Protein AF-A0A7K0DEJ4-F1 (afdb_monomer_lite)

Foldseek 3Di:
DPPPPAFEKAWDWDDPDLFKIKIFIAGPDPVCRPQFFQKKWKWKQAQVRDTDTFDMDGRHRIDITTHDPPHDWDKMKMKIFTHRDPPVPVPDGRYIYIYPIDTRD

Structure (mmCIF, N/CA/C/O backbone):
data_AF-A0A7K0DEJ4-F1
#
_entry.id   AF-A0A7K0DEJ4-F1
#
loop_
_atom_site.group_PDB
_atom_site.id
_atom_site.type_symbol
_atom_site.label_atom_id
_atom_site.label_alt_id
_atom_site.label_comp_id
_atom_site.label_asym_id
_atom_site.label_entity_id
_atom_site.label_seq_id
_atom_site.pdbx_PDB_ins_code
_atom_site.Cartn_x
_atom_site.Cartn_y
_atom_site.Cartn_z
_atom_site.occupancy
_atom_site.B_iso_or_equiv
_atom_site.auth_seq_id
_atom_site.auth_comp_id
_atom_site.auth_asym_id
_atom_site.auth_atom_id
_atom_site.pdbx_PDB_model_num
ATOM 1 N N . MET A 1 1 ? 29.581 -12.662 -3.481 1.00 40.53 1 MET A N 1
ATOM 2 C CA . MET A 1 1 ? 28.165 -12.392 -3.800 1.00 40.53 1 MET A CA 1
ATOM 3 C C . MET A 1 1 ? 27.910 -10.935 -3.477 1.00 40.53 1 MET A C 1
ATOM 5 O O . MET A 1 1 ? 28.100 -10.558 -2.331 1.00 40.53 1 MET A O 1
ATOM 9 N N . ARG A 1 2 ? 27.622 -10.089 -4.472 1.00 38.31 2 ARG A N 1
ATOM 10 C CA . ARG A 1 2 ? 27.102 -8.750 -4.175 1.00 38.31 2 ARG A CA 1
ATOM 11 C C . ARG A 1 2 ? 25.659 -8.974 -3.750 1.00 38.31 2 ARG A C 1
ATOM 13 O O . ARG A 1 2 ? 24.831 -9.278 -4.605 1.00 38.31 2 ARG A O 1
ATOM 20 N N . ASP A 1 3 ? 25.406 -8.919 -2.449 1.00 44.97 3 ASP A N 1
ATOM 21 C CA . ASP A 1 3 ? 24.073 -8.661 -1.916 1.00 44.97 3 ASP A CA 1
ATOM 22 C C . ASP A 1 3 ? 23.643 -7.340 -2.556 1.00 44.97 3 ASP A C 1
ATOM 24 O O . ASP A 1 3 ? 24.121 -6.266 -2.192 1.00 44.97 3 ASP A O 1
ATOM 28 N N . GLY A 1 4 ? 22.926 -7.429 -3.675 1.00 53.25 4 GLY A N 1
ATOM 29 C CA . GLY A 1 4 ? 22.405 -6.250 -4.341 1.00 53.25 4 GLY A CA 1
ATOM 30 C C . GLY A 1 4 ? 21.385 -5.678 -3.384 1.00 53.25 4 GLY A C 1
ATOM 31 O O . GLY A 1 4 ? 20.321 -6.274 -3.244 1.00 53.25 4 GLY A O 1
ATOM 32 N N . THR A 1 5 ? 21.751 -4.609 -2.681 1.00 64.50 5 THR A N 1
ATOM 33 C CA . THR A 1 5 ? 20.901 -3.961 -1.690 1.00 64.50 5 THR A CA 1
ATOM 34 C C . THR A 1 5 ? 19.532 -3.743 -2.311 1.00 64.50 5 THR A C 1
ATOM 36 O O . THR A 1 5 ? 19.408 -3.066 -3.331 1.00 64.50 5 THR A O 1
ATOM 39 N N . ARG A 1 6 ? 18.519 -4.387 -1.735 1.00 80.19 6 ARG A N 1
ATOM 40 C CA . ARG A 1 6 ? 17.129 -4.202 -2.134 1.00 80.19 6 ARG A CA 1
ATOM 41 C C . ARG A 1 6 ? 16.791 -2.713 -2.079 1.00 80.19 6 ARG A C 1
ATOM 43 O O . ARG A 1 6 ? 17.128 -2.044 -1.103 1.00 80.19 6 ARG A O 1
ATOM 50 N N . GLU A 1 7 ? 16.124 -2.208 -3.109 1.00 88.62 7 GLU A N 1
ATOM 51 C CA . GLU A 1 7 ? 15.741 -0.801 -3.167 1.00 88.62 7 GLU A CA 1
ATOM 52 C C . GLU A 1 7 ? 14.698 -0.478 -2.093 1.00 88.62 7 GLU A C 1
ATOM 54 O O . GLU A 1 7 ? 13.788 -1.263 -1.808 1.00 88.62 7 GLU A O 1
ATOM 59 N N . VAL A 1 8 ? 14.816 0.706 -1.502 1.00 93.81 8 VAL A N 1
ATOM 60 C CA . VAL A 1 8 ? 13.810 1.226 -0.575 1.00 93.81 8 VAL A CA 1
ATOM 61 C C . VAL A 1 8 ? 12.824 2.076 -1.367 1.00 93.81 8 VAL A C 1
ATOM 63 O O . VAL A 1 8 ? 13.228 2.910 -2.176 1.00 93.81 8 VAL A O 1
ATOM 66 N N . LEU A 1 9 ? 11.533 1.880 -1.125 1.00 95.31 9 LEU A N 1
ATOM 67 C CA . LEU A 1 9 ? 10.441 2.659 -1.684 1.00 95.31 9 LEU A CA 1
ATOM 68 C C . LEU A 1 9 ? 9.923 3.641 -0.639 1.00 95.31 9 LEU A C 1
ATOM 70 O O . LEU A 1 9 ? 9.736 3.301 0.531 1.00 95.31 9 LEU A O 1
ATOM 74 N N . ARG A 1 10 ? 9.618 4.849 -1.098 1.00 96.25 10 ARG A N 1
ATOM 75 C CA . ARG A 1 10 ? 8.712 5.765 -0.417 1.00 96.25 10 ARG A CA 1
ATOM 76 C C . ARG A 1 10 ? 7.292 5.346 -0.779 1.00 96.25 10 ARG A C 1
ATOM 78 O O . ARG A 1 10 ? 6.974 5.294 -1.963 1.00 96.25 10 ARG A O 1
ATOM 85 N N . VAL A 1 11 ? 6.461 5.062 0.221 1.00 97.50 11 VAL A N 1
ATOM 86 C CA . VAL A 1 11 ? 5.043 4.722 0.034 1.00 97.50 11 VAL A CA 1
ATOM 87 C C . VAL A 1 11 ? 4.201 5.824 0.656 1.00 97.50 11 VAL A C 1
ATOM 89 O O . VAL A 1 11 ? 4.389 6.170 1.822 1.00 97.50 11 VAL A O 1
ATOM 92 N N . VAL A 1 12 ? 3.298 6.383 -0.137 1.00 97.19 12 VAL A N 1
ATOM 93 C CA . VAL A 1 12 ? 2.356 7.425 0.270 1.00 97.19 12 VAL A CA 1
ATOM 94 C C . VAL A 1 12 ? 0.954 6.872 0.089 1.00 97.19 12 VAL A C 1
ATOM 96 O O . VAL A 1 12 ? 0.684 6.177 -0.891 1.00 97.19 12 VAL A O 1
ATOM 99 N N . ILE A 1 13 ? 0.094 7.166 1.054 1.00 95.88 13 ILE A N 1
ATOM 100 C CA . ILE A 1 13 ? -1.323 6.836 1.002 1.00 95.88 13 ILE A CA 1
ATOM 101 C C . ILE A 1 13 ? -2.120 8.132 1.084 1.00 95.88 13 ILE A C 1
ATOM 103 O O . ILE A 1 13 ? -1.770 9.024 1.856 1.00 95.88 13 ILE A O 1
ATOM 107 N N . ASP A 1 14 ? -3.178 8.208 0.295 1.00 93.31 14 ASP A N 1
ATOM 108 C CA . ASP A 1 14 ? -4.195 9.245 0.343 1.00 93.31 14 ASP A CA 1
ATOM 109 C C . ASP A 1 14 ? -5.548 8.560 0.596 1.00 93.31 14 ASP A C 1
ATOM 111 O O . ASP A 1 14 ? -5.846 7.508 0.026 1.00 93.31 14 ASP A O 1
ATOM 115 N N . THR A 1 15 ? -6.369 9.128 1.478 1.00 82.06 15 THR A N 1
ATOM 116 C CA . THR A 1 15 ? -7.705 8.605 1.801 1.00 82.06 15 THR A CA 1
ATOM 117 C C . THR A 1 15 ? -8.749 9.442 1.068 1.00 82.06 15 THR A C 1
ATOM 119 O O . THR A 1 15 ? -9.059 10.555 1.501 1.00 82.06 15 THR A O 1
ATOM 122 N N . ALA A 1 16 ? -9.269 8.941 -0.052 1.00 71.81 16 ALA A N 1
ATOM 123 C CA . ALA A 1 16 ? -10.392 9.583 -0.738 1.00 71.81 16 ALA A CA 1
ATOM 124 C C . ALA A 1 16 ? -11.741 9.182 -0.111 1.00 71.81 16 ALA A C 1
ATOM 126 O O . ALA A 1 16 ? -12.636 10.015 0.004 1.00 71.81 16 ALA A O 1
ATOM 127 N N . ASP A 1 17 ? -11.839 7.935 0.361 1.00 81.56 17 ASP A N 1
ATOM 128 C CA . ASP A 1 17 ? -13.012 7.325 0.990 1.00 81.56 17 ASP A CA 1
ATOM 129 C C . ASP A 1 17 ? -12.580 6.535 2.245 1.00 81.56 17 ASP A C 1
ATOM 131 O O . ASP A 1 17 ? -11.420 6.126 2.333 1.00 81.56 17 ASP A O 1
ATOM 135 N N . PRO A 1 18 ? -13.477 6.277 3.219 1.00 80.25 18 PRO A N 1
ATOM 136 C CA . PRO A 1 18 ? -13.128 5.545 4.444 1.00 80.25 18 PRO A CA 1
ATOM 137 C C . PRO A 1 18 ? -12.637 4.111 4.185 1.00 80.25 18 PRO A C 1
ATOM 139 O O . PRO A 1 18 ? -11.779 3.618 4.912 1.00 80.25 18 PRO A O 1
ATOM 142 N N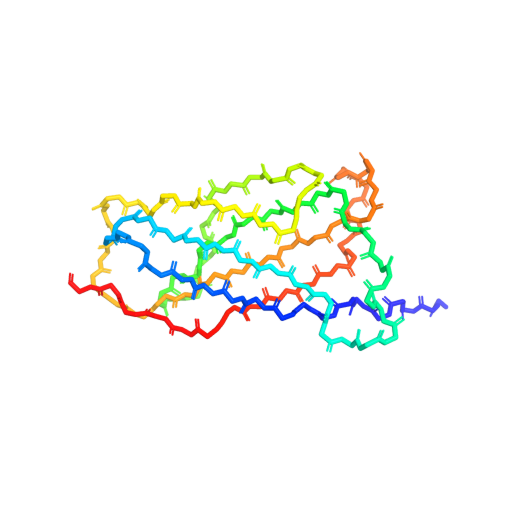 . ASP A 1 19 ? -13.127 3.475 3.118 1.00 88.50 19 ASP A N 1
ATOM 143 C CA . ASP A 1 19 ? -12.821 2.077 2.791 1.00 88.50 19 ASP A CA 1
ATOM 144 C C . ASP A 1 19 ? -11.874 1.935 1.587 1.00 88.50 19 ASP A C 1
ATOM 146 O O . ASP A 1 19 ? -11.596 0.815 1.148 1.00 88.50 19 ASP A O 1
ATOM 150 N N . VAL A 1 20 ? -11.399 3.047 1.008 1.00 92.62 20 VAL A N 1
ATOM 151 C CA . VAL A 1 20 ? -10.535 3.051 -0.184 1.00 92.62 20 VAL A CA 1
ATOM 152 C C . VAL A 1 20 ? -9.299 3.905 0.058 1.00 92.62 20 VAL A C 1
ATOM 154 O O . VAL A 1 20 ? -9.389 5.093 0.365 1.00 92.62 20 VAL A O 1
ATOM 157 N N . LEU A 1 21 ? -8.132 3.302 -0.154 1.00 94.25 21 LEU A N 1
ATOM 158 C CA . LEU A 1 21 ? -6.844 3.979 -0.086 1.00 94.25 21 LEU A CA 1
ATOM 159 C C . LEU A 1 21 ? -6.253 4.125 -1.481 1.00 94.25 21 LEU A C 1
ATOM 161 O O . LEU A 1 21 ? -6.039 3.130 -2.175 1.00 94.25 21 LEU A O 1
ATOM 165 N N . ASP A 1 22 ? -5.913 5.351 -1.856 1.00 95.88 22 ASP A N 1
ATOM 166 C CA . ASP A 1 22 ? -5.054 5.613 -3.001 1.00 95.88 22 ASP A CA 1
ATOM 167 C C . ASP A 1 22 ? -3.599 5.481 -2.558 1.00 95.88 22 ASP A C 1
ATOM 169 O O . ASP A 1 22 ? -3.073 6.287 -1.794 1.00 95.88 22 ASP A O 1
ATOM 173 N N . VAL A 1 23 ? -2.934 4.435 -3.030 1.00 96.81 23 VAL A N 1
ATOM 174 C CA . VAL A 1 23 ? -1.556 4.105 -2.676 1.00 96.81 23 VAL A CA 1
ATOM 175 C C . VAL A 1 23 ? -0.649 4.455 -3.844 1.00 96.81 23 VAL A C 1
ATOM 177 O O . VAL A 1 23 ? -0.894 4.046 -4.979 1.00 96.81 23 VAL A O 1
ATOM 180 N N . ARG A 1 24 ? 0.440 5.172 -3.568 1.00 96.62 24 ARG A N 1
ATOM 181 C CA . ARG A 1 24 ? 1.509 5.472 -4.528 1.00 96.62 24 ARG A CA 1
ATOM 182 C C . ARG A 1 24 ? 2.854 5.070 -3.955 1.00 96.62 24 ARG A C 1
ATOM 184 O O . ARG A 1 24 ? 3.104 5.238 -2.761 1.00 96.62 24 ARG A O 1
ATOM 191 N N . TRP A 1 25 ? 3.747 4.583 -4.806 1.00 95.94 25 TRP A N 1
ATOM 192 C CA . TRP A 1 25 ? 5.116 4.281 -4.408 1.00 95.94 25 TRP A CA 1
ATOM 193 C C . TRP A 1 25 ? 6.127 4.768 -5.433 1.00 95.94 25 TRP A C 1
ATOM 195 O O . TRP A 1 25 ? 5.870 4.830 -6.630 1.00 95.94 25 TRP A O 1
ATOM 205 N N . SER A 1 26 ? 7.312 5.107 -4.949 1.00 94.69 26 SER A N 1
ATOM 206 C CA . SER A 1 26 ? 8.449 5.479 -5.785 1.00 94.69 26 SER A CA 1
ATOM 207 C C . SER A 1 26 ? 9.746 5.029 -5.120 1.00 94.69 26 SER A C 1
ATOM 209 O O . SER A 1 26 ? 9.776 4.878 -3.896 1.00 94.69 26 SER A O 1
ATOM 211 N N . PRO A 1 27 ? 10.846 4.856 -5.868 1.00 93.25 27 PRO A N 1
ATOM 212 C CA . PRO A 1 27 ? 12.172 4.741 -5.273 1.00 93.25 27 PRO A CA 1
ATOM 213 C C . PRO A 1 27 ? 12.421 5.875 -4.268 1.00 93.25 27 PRO A C 1
ATOM 215 O O . PRO A 1 27 ? 12.090 7.033 -4.528 1.00 93.25 27 PRO A O 1
ATOM 218 N N . ALA A 1 28 ? 12.974 5.546 -3.101 1.00 90.88 28 ALA A N 1
ATOM 219 C CA . ALA A 1 28 ? 13.299 6.530 -2.071 1.00 90.88 28 ALA A CA 1
ATOM 220 C C . ALA A 1 28 ? 14.564 7.331 -2.417 1.00 90.88 28 ALA A C 1
ATOM 222 O O . ALA A 1 28 ? 14.704 8.470 -1.976 1.00 90.88 28 ALA A O 1
ATOM 223 N N . SER A 1 29 ? 15.469 6.737 -3.202 1.00 87.38 29 SER A N 1
ATOM 224 C CA . SER A 1 29 ? 16.694 7.379 -3.679 1.00 87.38 29 SER A CA 1
ATOM 225 C C . SER A 1 29 ? 16.489 8.023 -5.049 1.00 87.38 29 SER A C 1
ATOM 227 O O . SER A 1 29 ? 15.987 7.380 -5.973 1.00 87.38 29 SER A O 1
ATOM 229 N N . GLU A 1 30 ? 16.976 9.253 -5.225 1.00 82.50 30 GLU A N 1
ATOM 230 C CA . GLU A 1 30 ? 16.972 9.946 -6.521 1.00 82.50 30 GLU A CA 1
ATOM 231 C C . GLU A 1 30 ? 17.775 9.192 -7.588 1.00 82.50 30 GLU A C 1
ATOM 233 O O . GLU A 1 30 ? 17.381 9.151 -8.753 1.00 82.50 30 GLU A O 1
ATOM 238 N N . THR A 1 31 ? 18.859 8.514 -7.196 1.00 81.31 31 THR A N 1
ATOM 239 C CA . THR A 1 31 ? 19.683 7.712 -8.117 1.00 81.31 31 THR A CA 1
ATOM 240 C C . THR A 1 31 ? 18.938 6.512 -8.698 1.00 81.31 31 THR A C 1
ATOM 242 O O . THR A 1 31 ? 19.317 6.016 -9.757 1.00 81.31 31 THR A O 1
ATOM 245 N N . ALA A 1 32 ? 17.865 6.068 -8.042 1.00 79.56 32 ALA A N 1
ATOM 246 C CA . ALA A 1 32 ? 17.022 4.961 -8.471 1.00 79.56 32 ALA A CA 1
ATOM 247 C C . ALA A 1 32 ? 15.706 5.428 -9.115 1.00 79.56 32 ALA A C 1
ATOM 249 O O . ALA A 1 32 ? 14.913 4.584 -9.512 1.00 79.56 32 ALA A O 1
ATOM 250 N N . SER A 1 33 ? 15.475 6.738 -9.267 1.00 80.81 33 SER A N 1
ATOM 251 C CA . SER A 1 33 ? 14.226 7.310 -9.810 1.00 80.81 33 SER A CA 1
ATOM 252 C C . SER A 1 33 ? 13.859 6.828 -11.219 1.00 80.81 33 SER A C 1
ATOM 254 O O . SER A 1 33 ? 12.686 6.813 -11.576 1.00 80.81 33 SER A O 1
ATOM 256 N N . HIS A 1 34 ? 14.850 6.400 -12.006 1.00 78.94 34 HIS A N 1
ATOM 257 C CA . HIS A 1 34 ? 14.662 5.841 -13.345 1.00 78.94 34 HIS A CA 1
ATOM 258 C C . HIS A 1 34 ? 14.272 4.353 -13.341 1.00 78.94 34 HIS A C 1
ATOM 260 O O . HIS A 1 34 ? 13.984 3.800 -14.402 1.00 78.94 34 HIS A O 1
ATOM 266 N N . LYS A 1 35 ? 14.307 3.676 -12.182 1.00 80.88 35 LYS A N 1
ATOM 267 C CA . LYS A 1 35 ? 13.920 2.267 -12.081 1.00 80.88 35 LYS A CA 1
ATOM 268 C C . LYS A 1 35 ? 12.414 2.135 -12.235 1.00 80.88 35 LYS A C 1
ATOM 270 O O . LYS A 1 35 ? 11.642 2.776 -11.525 1.00 80.88 35 LYS A O 1
ATO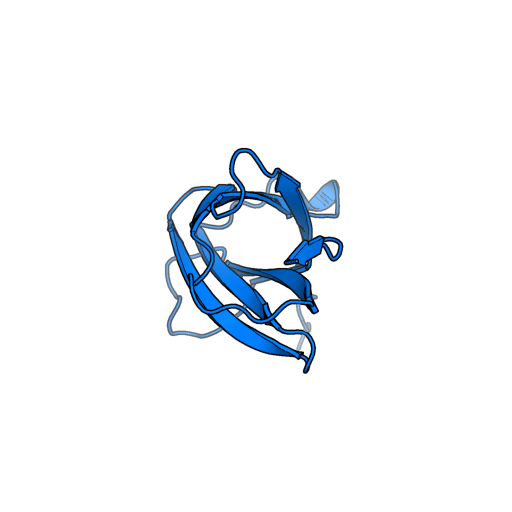M 275 N N . ILE A 1 36 ? 12.022 1.246 -13.136 1.00 82.12 36 ILE A N 1
ATOM 276 C CA . ILE A 1 36 ? 10.634 0.863 -13.354 1.00 82.12 36 ILE A CA 1
ATOM 277 C C . ILE A 1 36 ? 10.435 -0.498 -12.693 1.00 82.12 36 ILE A C 1
ATOM 279 O O . ILE A 1 36 ? 11.222 -1.418 -12.909 1.00 82.12 36 ILE A O 1
ATOM 283 N N . PHE A 1 37 ? 9.393 -0.606 -11.873 1.00 87.81 37 PHE A N 1
ATOM 284 C CA . PHE A 1 37 ? 8.928 -1.882 -11.345 1.00 87.81 37 PHE A CA 1
ATOM 285 C C . PHE A 1 37 ? 7.721 -2.315 -12.166 1.00 87.81 37 PHE A C 1
ATOM 287 O O . PHE A 1 37 ? 6.736 -1.582 -12.240 1.00 87.81 37 PHE A O 1
ATOM 294 N N . GLU A 1 38 ? 7.823 -3.477 -12.803 1.00 89.00 38 GLU A N 1
ATOM 295 C CA . GLU A 1 38 ? 6.749 -4.036 -13.622 1.00 89.00 38 GLU A CA 1
ATOM 296 C C . GLU A 1 38 ? 5.587 -4.507 -12.751 1.00 89.00 38 GLU A C 1
ATOM 298 O O . GLU A 1 38 ? 4.439 -4.351 -13.142 1.00 89.00 38 GLU A O 1
ATOM 303 N N . TYR A 1 39 ? 5.867 -5.020 -11.549 1.00 90.94 39 TYR A N 1
ATOM 304 C CA . TYR A 1 39 ? 4.834 -5.561 -10.668 1.00 90.94 39 TYR A CA 1
ATOM 305 C C . TYR A 1 39 ? 5.014 -5.115 -9.226 1.00 90.94 39 TYR A C 1
ATOM 307 O O . TYR A 1 39 ? 6.140 -4.977 -8.741 1.00 90.94 39 TYR A O 1
ATOM 315 N N . ALA A 1 40 ? 3.902 -4.951 -8.514 1.00 93.56 40 ALA A N 1
ATOM 316 C CA . ALA A 1 40 ? 3.893 -4.644 -7.091 1.00 93.56 40 ALA A CA 1
ATOM 317 C C . ALA A 1 40 ? 2.793 -5.414 -6.359 1.00 93.56 40 ALA A C 1
ATOM 319 O O . ALA A 1 40 ? 1.632 -5.387 -6.756 1.00 93.56 40 ALA A O 1
ATOM 320 N N . ARG A 1 41 ? 3.149 -6.082 -5.261 1.00 95.12 41 ARG A N 1
ATOM 321 C CA . ARG A 1 41 ? 2.187 -6.669 -4.322 1.00 95.12 41 ARG A CA 1
ATOM 322 C C . ARG A 1 41 ? 1.914 -5.670 -3.210 1.00 95.12 41 ARG A C 1
ATOM 324 O O . ARG A 1 41 ? 2.857 -5.160 -2.601 1.00 95.12 41 ARG A O 1
ATOM 331 N N . VAL A 1 42 ? 0.637 -5.438 -2.942 1.00 96.88 42 VAL A N 1
ATOM 332 C CA . VAL A 1 42 ? 0.162 -4.542 -1.891 1.00 96.88 42 VAL A CA 1
ATOM 333 C C . VAL A 1 42 ? -0.289 -5.371 -0.700 1.00 96.88 42 VAL A C 1
ATOM 335 O O . VAL A 1 42 ? -1.082 -6.305 -0.838 1.00 96.88 42 VAL A O 1
ATOM 338 N N . PHE A 1 43 ? 0.210 -5.016 0.477 1.00 97.50 43 PHE A N 1
ATOM 339 C CA . PHE A 1 43 ? -0.153 -5.647 1.736 1.00 97.50 43 PHE A CA 1
ATOM 340 C C . PHE A 1 43 ? -0.659 -4.608 2.727 1.00 97.50 43 PHE A C 1
ATOM 342 O O . PHE A 1 43 ? -0.094 -3.521 2.839 1.00 97.50 43 PHE A O 1
ATOM 349 N N . LEU A 1 44 ? -1.675 -4.987 3.491 1.00 97.19 44 LEU A N 1
ATOM 350 C CA . LEU A 1 44 ? -2.042 -4.336 4.736 1.00 97.19 44 LEU A CA 1
ATOM 351 C C . LEU A 1 44 ? -1.195 -4.924 5.864 1.00 97.19 44 LEU A C 1
ATOM 353 O O . LEU A 1 44 ? -1.073 -6.145 5.985 1.00 97.19 44 LEU A O 1
ATOM 357 N N . ILE A 1 45 ? -0.620 -4.057 6.685 1.00 97.50 45 ILE A N 1
ATOM 358 C CA . ILE A 1 45 ? 0.049 -4.418 7.930 1.00 97.50 45 ILE A CA 1
ATOM 359 C C . ILE A 1 45 ? -0.935 -4.166 9.065 1.00 97.50 45 ILE A C 1
ATOM 361 O O . ILE A 1 45 ? -1.328 -3.021 9.285 1.00 97.50 45 ILE A O 1
ATOM 365 N N . GLU A 1 46 ? -1.333 -5.237 9.741 1.00 94.19 46 GLU A N 1
ATOM 366 C CA . GLU A 1 46 ? -2.247 -5.221 10.885 1.00 94.19 46 GLU A CA 1
ATOM 367 C C . GLU A 1 46 ? -1.516 -4.792 12.180 1.00 94.19 46 GLU A C 1
ATOM 369 O O . GLU A 1 46 ? -0.278 -4.829 12.227 1.00 94.19 46 GLU A O 1
ATOM 374 N N . PRO A 1 47 ? -2.239 -4.388 13.247 1.00 90.56 47 PRO A N 1
ATOM 375 C CA . PRO A 1 47 ? -1.632 -3.921 14.500 1.00 90.56 47 PRO A CA 1
ATOM 376 C C . PRO A 1 47 ? -0.701 -4.943 15.171 1.00 90.56 47 PRO A C 1
ATOM 378 O O . PRO A 1 47 ? 0.266 -4.577 15.836 1.00 90.56 47 PRO A O 1
ATOM 381 N N . ASP A 1 48 ? -0.966 -6.234 14.979 1.00 89.62 48 ASP A N 1
ATOM 382 C CA . ASP A 1 48 ? -0.149 -7.352 15.463 1.00 89.62 48 ASP A CA 1
ATOM 383 C C . ASP A 1 48 ? 1.039 -7.682 14.535 1.00 89.62 48 ASP A C 1
ATOM 385 O O . ASP A 1 48 ? 1.753 -8.662 14.743 1.00 89.62 48 ASP A O 1
ATOM 389 N N . SER A 1 49 ? 1.287 -6.835 13.530 1.00 85.94 49 SER A N 1
ATOM 390 C CA . SER A 1 49 ? 2.280 -7.009 12.465 1.00 85.94 49 SER A CA 1
ATOM 391 C C . SER A 1 49 ? 1.993 -8.154 11.489 1.00 85.94 49 SER A C 1
ATOM 393 O O . SER A 1 49 ? 2.873 -8.499 10.688 1.00 85.94 49 SER A O 1
ATOM 395 N N . ALA A 1 50 ? 0.782 -8.722 11.487 1.00 92.38 50 ALA A N 1
ATOM 396 C CA . ALA A 1 50 ? 0.363 -9.630 10.430 1.00 92.38 50 ALA A CA 1
ATOM 397 C C . ALA A 1 50 ? 0.298 -8.895 9.081 1.00 92.38 50 ALA A C 1
ATOM 399 O O . ALA A 1 50 ? -0.060 -7.719 8.990 1.00 92.38 50 ALA A O 1
ATOM 400 N N . ARG A 1 51 ? 0.677 -9.600 8.010 1.00 94.88 51 ARG A N 1
ATOM 401 C CA . ARG A 1 51 ? 0.593 -9.098 6.633 1.00 94.88 51 ARG A CA 1
ATOM 402 C C . ARG A 1 51 ? -0.610 -9.730 5.955 1.00 94.88 51 ARG A C 1
ATOM 404 O O . ARG A 1 51 ? -0.618 -10.942 5.739 1.00 94.88 51 ARG A O 1
ATOM 411 N N . ARG A 1 52 ? -1.571 -8.914 5.541 1.00 95.56 52 ARG A N 1
ATOM 412 C CA . ARG A 1 52 ? -2.705 -9.341 4.720 1.00 95.56 52 ARG A CA 1
ATOM 413 C C . ARG A 1 52 ? -2.499 -8.868 3.292 1.00 95.56 52 ARG A C 1
ATOM 415 O O . ARG A 1 52 ? -2.291 -7.686 3.046 1.00 95.56 52 ARG A O 1
ATOM 422 N N . TYR A 1 53 ? -2.520 -9.795 2.345 1.00 95.44 53 TYR A N 1
ATOM 423 C CA . TYR A 1 53 ? -2.435 -9.461 0.926 1.00 95.44 53 TYR A CA 1
ATOM 424 C C . TYR A 1 53 ? -3.724 -8.766 0.471 1.00 95.44 53 TYR A C 1
ATOM 426 O O . TYR A 1 53 ? -4.813 -9.252 0.775 1.00 95.44 53 TYR A O 1
ATOM 434 N N . LEU A 1 54 ? -3.589 -7.640 -0.232 1.00 95.31 54 LEU A N 1
ATOM 435 C CA . LEU A 1 54 ? -4.721 -6.870 -0.749 1.00 95.31 54 LEU A CA 1
ATOM 436 C C . LEU A 1 54 ? -4.836 -6.978 -2.264 1.00 95.31 54 LEU A C 1
ATOM 438 O O . LEU A 1 54 ? -5.920 -7.243 -2.774 1.00 95.31 54 LEU A O 1
ATOM 442 N N . ASP A 1 55 ? -3.733 -6.738 -2.976 1.00 94.94 55 ASP A N 1
ATOM 443 C CA . ASP A 1 55 ? -3.781 -6.595 -4.427 1.00 94.94 55 ASP A CA 1
ATOM 444 C C . ASP A 1 55 ? -2.417 -6.806 -5.093 1.00 94.94 55 ASP A C 1
ATOM 446 O O . ASP A 1 55 ? -1.359 -6.825 -4.450 1.00 94.94 55 ASP A O 1
ATOM 450 N N . LEU A 1 56 ? -2.447 -6.969 -6.410 1.00 93.81 56 LEU A N 1
ATOM 451 C CA . LEU A 1 56 ? -1.294 -7.076 -7.281 1.00 93.81 56 LEU A CA 1
ATOM 452 C C . LEU A 1 56 ? -1.453 -6.139 -8.473 1.00 93.81 56 LEU A C 1
ATOM 454 O O . LEU A 1 56 ? -2.384 -6.248 -9.264 1.00 93.81 56 LEU A O 1
ATOM 458 N N . VAL A 1 57 ? -0.489 -5.240 -8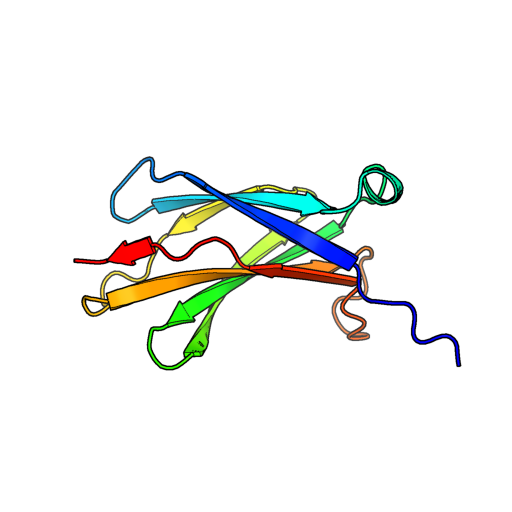.606 1.00 93.50 57 VAL A N 1
ATOM 459 C CA . VAL A 1 57 ? -0.525 -4.130 -9.547 1.00 93.50 57 VAL A CA 1
ATOM 460 C C . VAL A 1 57 ? 0.492 -4.385 -10.646 1.00 93.50 57 VAL A C 1
ATOM 462 O O . VAL A 1 57 ? 1.649 -4.692 -10.358 1.00 93.50 57 VAL A O 1
ATOM 465 N N . ASP A 1 58 ? 0.047 -4.248 -11.892 1.00 91.62 58 ASP A N 1
ATOM 466 C CA . ASP A 1 58 ? 0.838 -4.443 -13.108 1.00 91.62 58 ASP A CA 1
ATOM 467 C C . ASP A 1 58 ? 1.095 -3.099 -13.808 1.00 91.62 58 ASP A C 1
ATOM 469 O O . ASP A 1 58 ? 0.176 -2.303 -14.039 1.00 91.62 58 ASP A O 1
ATOM 473 N N . GLY A 1 5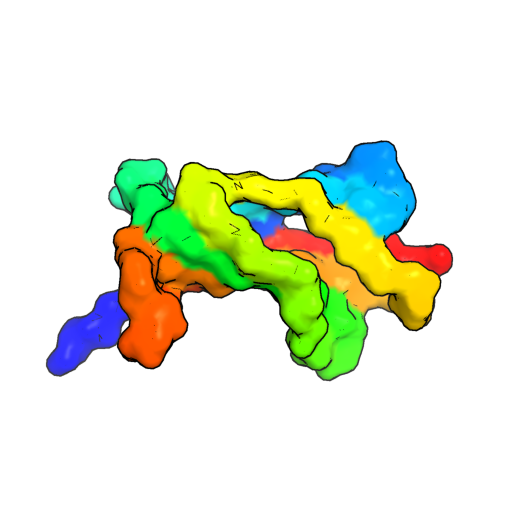9 ? 2.364 -2.836 -14.112 1.00 86.75 59 GLY A N 1
ATOM 474 C CA . GLY A 1 59 ? 2.838 -1.751 -14.966 1.00 86.75 59 GLY A CA 1
ATOM 475 C C . GLY A 1 59 ? 2.619 -0.344 -14.415 1.00 86.75 59 GLY A C 1
ATOM 476 O O . GLY A 1 59 ? 2.736 0.632 -15.158 1.00 86.75 59 GLY A O 1
ATOM 477 N N . ARG A 1 60 ? 2.253 -0.204 -13.135 1.00 91.38 60 ARG A N 1
ATOM 478 C CA . ARG A 1 60 ? 1.920 1.082 -12.505 1.00 91.38 60 ARG A CA 1
ATOM 479 C C . ARG A 1 60 ? 2.518 1.177 -11.113 1.00 91.38 60 ARG A C 1
ATOM 481 O O . ARG A 1 60 ? 2.556 0.198 -10.383 1.00 91.38 60 ARG A O 1
ATOM 488 N N . ALA A 1 61 ? 2.915 2.389 -10.731 1.00 93.19 61 ALA A N 1
ATOM 489 C CA . ALA A 1 61 ? 3.442 2.699 -9.400 1.00 93.19 61 ALA A CA 1
ATOM 490 C C . ALA A 1 61 ? 2.370 3.274 -8.446 1.00 93.19 61 ALA A C 1
ATOM 492 O O . ALA A 1 61 ? 2.670 4.049 -7.534 1.00 93.19 61 ALA A O 1
ATOM 493 N N . GLN A 1 62 ? 1.102 2.956 -8.718 1.00 95.25 62 GLN A N 1
ATOM 494 C CA . GLN A 1 62 ? -0.045 3.406 -7.939 1.00 95.25 62 GLN A CA 1
ATOM 495 C C . GLN A 1 62 ? -1.226 2.441 -8.070 1.00 95.25 62 GLN A C 1
ATOM 497 O O . GLN A 1 62 ? -1.392 1.820 -9.124 1.00 95.25 62 GLN A O 1
ATOM 502 N N . ALA A 1 63 ? -2.074 2.382 -7.044 1.00 95.38 63 ALA A N 1
ATOM 503 C CA . ALA A 1 63 ? -3.340 1.653 -7.057 1.00 95.38 63 ALA A CA 1
ATOM 504 C C . ALA A 1 63 ? -4.330 2.207 -6.030 1.00 95.38 63 ALA A C 1
ATOM 506 O O . ALA A 1 63 ? -3.921 2.704 -4.985 1.00 95.38 63 ALA A O 1
ATOM 507 N N . SER A 1 64 ? -5.622 2.059 -6.318 1.00 95.44 64 SER A N 1
ATOM 508 C CA . SER A 1 64 ? -6.699 2.290 -5.355 1.00 95.44 64 SER A CA 1
ATOM 509 C C . SER A 1 64 ? -7.097 0.940 -4.763 1.00 95.44 64 SER A C 1
ATOM 511 O O . SER A 1 64 ? -7.617 0.085 -5.482 1.00 95.44 64 SER A O 1
ATOM 513 N N . VAL A 1 65 ? -6.834 0.724 -3.476 1.00 94.19 65 VAL A N 1
ATOM 514 C CA . VAL A 1 65 ? -7.101 -0.551 -2.795 1.00 94.19 65 VAL A CA 1
ATOM 515 C C . VAL A 1 65 ? -8.256 -0.406 -1.819 1.00 94.19 65 VAL A C 1
ATOM 517 O O . VAL A 1 65 ? -8.346 0.580 -1.091 1.00 94.19 65 VAL A O 1
ATOM 520 N N . ARG A 1 66 ? -9.143 -1.403 -1.797 1.00 93.62 66 ARG A N 1
ATOM 521 C CA . ARG A 1 66 ? -10.218 -1.475 -0.805 1.00 93.62 66 ARG A CA 1
ATOM 522 C C . ARG A 1 66 ? -9.719 -2.140 0.466 1.00 93.62 66 ARG A C 1
ATOM 524 O O . ARG A 1 66 ? -9.101 -3.204 0.405 1.00 93.62 66 ARG A O 1
ATOM 531 N N . LEU A 1 67 ? -10.023 -1.530 1.603 1.00 92.69 67 LEU A N 1
ATOM 532 C CA . LEU A 1 67 ? -9.813 -2.148 2.901 1.00 92.69 67 LEU A CA 1
ATOM 533 C C . LEU A 1 67 ? -10.857 -3.256 3.132 1.00 92.69 67 LEU A C 1
ATOM 535 O O . LEU A 1 67 ? -11.996 -3.137 2.672 1.00 92.69 67 LEU A O 1
ATOM 539 N N . PRO A 1 68 ? -10.493 -4.355 3.817 1.00 92.12 68 PRO A N 1
ATOM 540 C CA . PRO A 1 68 ? -11.470 -5.328 4.292 1.00 92.12 68 PRO A CA 1
ATOM 541 C C . PRO A 1 68 ? -12.524 -4.661 5.189 1.00 92.12 68 PRO A C 1
ATOM 543 O O . PRO A 1 68 ? -12.191 -3.832 6.030 1.00 92.12 68 PRO A O 1
ATOM 546 N N . ALA A 1 69 ? -13.793 -5.034 5.030 1.00 88.44 69 ALA A N 1
ATOM 547 C CA . ALA A 1 69 ? -14.895 -4.419 5.780 1.00 88.44 69 ALA A CA 1
ATOM 548 C C . ALA A 1 69 ? -14.910 -4.801 7.275 1.00 88.44 69 ALA A C 1
ATOM 550 O O . ALA A 1 69 ? -15.584 -4.165 8.078 1.00 88.44 69 ALA A O 1
ATOM 551 N N . ASP A 1 70 ? -14.200 -5.865 7.643 1.00 89.12 70 ASP A N 1
ATOM 552 C CA . ASP A 1 70 ? -14.143 -6.464 8.976 1.00 89.12 70 ASP A CA 1
ATOM 553 C C . ASP A 1 70 ? -12.894 -6.055 9.774 1.00 89.12 70 ASP A C 1
ATOM 555 O O . ASP A 1 70 ? -12.543 -6.718 10.751 1.00 89.12 70 ASP A O 1
ATOM 559 N N . LEU A 1 71 ? -12.200 -4.983 9.370 1.00 90.69 71 LEU A N 1
ATOM 560 C CA . LEU A 1 71 ? -11.022 -4.522 10.098 1.00 90.69 71 LEU A CA 1
ATOM 561 C C . LEU A 1 71 ? -11.403 -4.024 11.500 1.00 90.69 71 LEU A C 1
ATOM 563 O O . LEU A 1 71 ? -12.217 -3.106 11.624 1.00 90.69 71 LEU A O 1
ATOM 567 N N . PRO A 1 72 ? -10.804 -4.576 12.572 1.00 91.62 72 PRO A N 1
ATOM 568 C CA . PRO A 1 72 ? -10.981 -4.014 13.899 1.00 91.62 72 PRO A CA 1
ATOM 569 C C . PRO A 1 72 ? -10.360 -2.608 13.970 1.00 91.62 72 PRO A C 1
ATOM 571 O O . PRO A 1 72 ? -9.391 -2.325 13.256 1.00 91.62 72 PRO A O 1
ATOM 574 N N . PRO A 1 73 ? -10.843 -1.737 14.868 1.00 91.44 73 PRO A N 1
ATOM 575 C CA . PRO A 1 73 ? -10.196 -0.458 15.117 1.00 91.44 73 PRO A CA 1
ATOM 576 C C . PRO A 1 73 ? -8.731 -0.648 15.520 1.00 91.44 73 PRO A C 1
ATOM 578 O O . PRO A 1 73 ? -8.405 -1.524 16.327 1.00 91.44 73 PRO A O 1
ATOM 581 N N . GLY A 1 74 ? -7.837 0.166 14.969 1.00 93.56 74 GLY A N 1
ATOM 582 C CA . GLY A 1 74 ? -6.407 0.021 15.209 1.00 93.56 74 GLY A CA 1
ATOM 583 C C . GLY A 1 74 ? -5.528 0.837 14.273 1.00 93.56 74 GLY A C 1
ATOM 584 O O . GLY A 1 74 ? -6.004 1.570 13.406 1.00 93.56 74 GLY A O 1
ATOM 585 N N . GLU A 1 75 ? -4.221 0.699 14.478 1.00 95.12 75 GLU A N 1
ATOM 586 C CA . GLU A 1 75 ? -3.195 1.313 13.642 1.00 95.12 75 GLU A CA 1
ATOM 587 C C . GLU A 1 75 ? -2.725 0.328 12.566 1.00 95.12 75 GLU A C 1
ATOM 589 O O . GLU A 1 75 ? -2.283 -0.781 12.866 1.00 95.12 75 GLU A O 1
ATOM 594 N N . TYR A 1 76 ? -2.795 0.761 11.313 1.00 95.81 76 TYR A N 1
ATOM 595 C CA . TYR A 1 76 ? -2.457 -0.019 10.131 1.00 95.81 76 TYR A CA 1
ATOM 596 C C . TYR A 1 76 ? -1.395 0.692 9.298 1.00 95.81 76 TYR A C 1
ATOM 598 O O . TYR A 1 76 ? -1.169 1.892 9.430 1.00 95.81 76 TYR A O 1
ATOM 606 N N . ALA A 1 77 ? -0.740 -0.036 8.398 1.00 97.38 77 ALA A N 1
ATOM 607 C CA . ALA A 1 77 ? 0.113 0.552 7.366 1.00 97.38 77 ALA A CA 1
ATOM 608 C C . ALA A 1 77 ? -0.028 -0.213 6.048 1.00 97.38 77 ALA A C 1
ATOM 610 O O . ALA A 1 77 ? -0.455 -1.364 6.039 1.00 97.38 77 ALA A O 1
ATOM 611 N N . ILE A 1 78 ? 0.371 0.405 4.938 1.00 97.69 78 ILE A N 1
ATOM 612 C CA . ILE A 1 78 ? 0.501 -0.275 3.650 1.00 97.69 78 ILE A CA 1
ATOM 613 C C . ILE A 1 78 ? 1.962 -0.606 3.395 1.00 97.69 78 ILE A C 1
ATOM 615 O O . ILE A 1 78 ? 2.857 0.212 3.611 1.00 97.69 78 ILE A O 1
ATOM 619 N N . GLU A 1 79 ? 2.203 -1.812 2.905 1.00 98.06 79 GLU A N 1
ATOM 620 C CA . GLU A 1 79 ? 3.513 -2.260 2.476 1.00 98.06 79 GLU A CA 1
ATOM 621 C C . GLU A 1 79 ? 3.491 -2.718 1.022 1.00 98.06 79 GLU A C 1
ATOM 623 O O . GLU A 1 79 ? 2.580 -3.419 0.584 1.00 98.06 79 GLU A O 1
ATOM 628 N N . ILE A 1 80 ? 4.529 -2.323 0.288 1.00 97.06 80 ILE A N 1
ATOM 629 C CA . ILE A 1 80 ? 4.717 -2.640 -1.121 1.00 97.06 80 ILE A CA 1
ATOM 630 C C . ILE A 1 80 ? 5.951 -3.517 -1.278 1.00 97.06 80 ILE A C 1
ATOM 632 O O . ILE A 1 80 ? 7.047 -3.134 -0.865 1.00 97.06 80 ILE A O 1
ATOM 636 N N . ASP A 1 81 ? 5.774 -4.659 -1.934 1.00 94.94 81 ASP A N 1
ATOM 637 C CA . ASP A 1 81 ? 6.853 -5.482 -2.474 1.00 94.94 81 ASP A CA 1
ATOM 638 C C . ASP A 1 81 ? 6.853 -5.321 -4.003 1.00 94.94 81 ASP A C 1
ATOM 640 O O . ASP A 1 81 ? 5.875 -5.701 -4.646 1.00 94.94 81 ASP A O 1
ATOM 644 N N . ALA A 1 82 ? 7.915 -4.750 -4.586 1.00 92.81 82 ALA A N 1
ATOM 645 C CA . ALA A 1 82 ? 7.981 -4.452 -6.022 1.00 92.81 82 ALA A CA 1
ATOM 646 C C . ALA A 1 82 ? 9.089 -5.227 -6.751 1.00 92.81 82 ALA A C 1
ATOM 648 O O . ALA A 1 82 ? 10.135 -5.540 -6.172 1.00 92.81 82 ALA A O 1
ATOM 649 N N . TYR A 1 83 ? 8.841 -5.508 -8.030 1.00 90.38 83 TYR A N 1
ATOM 650 C CA . TYR A 1 83 ? 9.622 -6.405 -8.880 1.00 90.38 83 TYR A CA 1
ATOM 651 C C . TYR A 1 83 ? 9.884 -5.739 -10.233 1.00 90.38 83 TYR A C 1
ATOM 653 O O . TYR A 1 83 ? 8.964 -5.218 -10.861 1.00 90.38 83 TYR A O 1
ATOM 661 N N . ALA A 1 84 ? 11.137 -5.735 -10.682 1.00 83.62 84 ALA A N 1
ATOM 662 C CA . ALA A 1 84 ? 11.577 -5.059 -11.904 1.00 83.62 84 ALA A CA 1
ATOM 663 C C . ALA A 1 84 ? 11.425 -5.913 -13.179 1.00 83.62 84 ALA A C 1
ATOM 665 O O . ALA A 1 84 ? 11.821 -5.466 -14.249 1.00 83.62 84 ALA A O 1
ATOM 666 N N . GLY A 1 85 ? 10.876 -7.129 -13.079 1.00 74.00 85 GLY A N 1
ATOM 667 C CA . GLY A 1 85 ? 10.701 -8.027 -14.220 1.00 74.00 85 GLY A CA 1
ATOM 668 C C . GLY A 1 85 ? 9.560 -9.035 -14.057 1.00 74.00 85 GLY A C 1
ATOM 669 O O . GLY A 1 85 ? 9.085 -9.294 -12.949 1.00 74.00 85 GLY A O 1
ATOM 670 N N . ALA A 1 86 ? 9.191 -9.677 -15.167 1.00 61.41 86 ALA A N 1
ATOM 671 C CA . ALA A 1 86 ? 8.128 -10.680 -15.262 1.00 61.41 86 ALA A CA 1
ATOM 672 C C . ALA A 1 86 ? 8.384 -12.017 -14.528 1.00 61.41 86 ALA A C 1
ATOM 674 O O . ALA A 1 86 ? 7.513 -12.887 -14.518 1.00 61.41 86 ALA A O 1
ATOM 675 N N . SER A 1 87 ? 9.517 -12.178 -13.836 1.00 57.22 87 SER A N 1
ATOM 676 C CA . SER A 1 87 ? 9.791 -13.338 -12.974 1.00 57.22 87 SER A CA 1
ATOM 677 C C . SER A 1 87 ? 9.324 -13.094 -11.537 1.00 57.22 87 SER A C 1
ATOM 679 O O . SER A 1 87 ? 10.112 -12.829 -10.633 1.00 57.22 87 SER A O 1
ATOM 681 N N . TRP A 1 88 ? 8.021 -13.233 -11.292 1.00 58.28 88 TRP A N 1
ATOM 682 C CA . TRP A 1 88 ? 7.442 -13.083 -9.949 1.00 58.28 88 TRP A CA 1
ATOM 683 C C . TRP A 1 88 ? 7.589 -14.407 -9.171 1.00 58.28 88 TRP A C 1
ATOM 685 O O . TRP A 1 88 ? 7.403 -14.439 -7.952 1.00 58.28 88 TRP A O 1
ATOM 695 N N . GLY A 1 89 ? 7.938 -15.484 -9.894 1.00 53.91 89 GLY A N 1
ATOM 696 C CA . GLY A 1 89 ? 8.178 -16.845 -9.411 1.00 53.91 89 GLY A CA 1
ATOM 697 C C . GLY A 1 89 ? 9.637 -17.164 -9.058 1.00 53.91 89 GLY A C 1
ATOM 698 O O . GLY A 1 89 ? 9.846 -17.970 -8.158 1.00 53.91 89 GLY A O 1
ATOM 699 N N . ASP A 1 90 ? 10.633 -16.490 -9.657 1.00 58.72 90 ASP A N 1
ATOM 700 C CA . ASP A 1 90 ? 12.053 -16.655 -9.264 1.00 58.72 90 ASP A CA 1
ATOM 701 C C . ASP A 1 90 ? 12.415 -15.863 -7.990 1.00 58.72 90 ASP A C 1
ATOM 703 O O . ASP A 1 90 ? 13.530 -15.944 -7.477 1.00 58.72 90 ASP A O 1
ATOM 707 N N . GLY A 1 91 ? 11.456 -15.106 -7.442 1.00 58.44 91 GLY A N 1
ATOM 708 C CA . GLY A 1 91 ? 11.443 -14.711 -6.034 1.00 58.44 91 GLY A CA 1
ATOM 709 C C . GLY A 1 91 ? 12.400 -13.593 -5.623 1.00 58.44 91 GLY A C 1
ATOM 710 O O . GLY A 1 91 ? 12.446 -13.262 -4.435 1.00 58.44 91 GLY A O 1
ATOM 711 N N . LYS A 1 92 ? 13.145 -12.972 -6.547 1.00 78.00 92 LYS A N 1
ATOM 712 C CA . LYS A 1 92 ? 14.001 -11.848 -6.164 1.00 78.00 92 LYS A CA 1
ATOM 713 C C . LYS A 1 92 ? 13.178 -10.575 -6.038 1.00 78.00 92 LYS A C 1
ATOM 715 O O . LYS A 1 92 ? 12.761 -9.956 -7.005 1.00 78.00 92 LYS A O 1
ATOM 720 N N . LEU A 1 93 ? 12.953 -10.208 -4.794 1.00 87.94 93 LEU A N 1
ATOM 721 C CA . LEU A 1 93 ? 12.277 -8.991 -4.413 1.00 87.94 93 LEU A CA 1
ATOM 722 C C . LEU A 1 93 ? 13.206 -7.787 -4.607 1.00 87.94 93 LEU A C 1
ATOM 724 O O . LEU A 1 93 ? 14.189 -7.639 -3.878 1.00 87.94 93 LEU A O 1
ATOM 728 N N . ASP A 1 94 ? 12.895 -6.942 -5.588 1.00 89.38 94 ASP A N 1
ATOM 729 C CA . ASP A 1 94 ? 13.766 -5.837 -5.996 1.00 89.38 94 ASP A CA 1
ATOM 730 C C . ASP A 1 94 ? 13.625 -4.607 -5.096 1.00 89.38 94 ASP A C 1
ATOM 732 O O . ASP A 1 94 ? 14.620 -3.919 -4.856 1.00 89.38 94 ASP A O 1
ATOM 736 N N . ALA A 1 95 ? 12.426 -4.343 -4.556 1.00 92.00 95 ALA A N 1
ATOM 737 C CA . ALA A 1 95 ? 12.197 -3.197 -3.675 1.00 92.00 95 ALA A CA 1
ATOM 738 C C . ALA A 1 95 ? 11.150 -3.427 -2.569 1.00 92.00 95 ALA A C 1
ATOM 740 O O . ALA A 1 95 ? 10.257 -4.265 -2.708 1.00 92.00 95 ALA A O 1
ATOM 741 N N . ARG A 1 96 ? 11.278 -2.726 -1.428 1.00 95.12 96 ARG A N 1
ATOM 742 C CA . ARG A 1 96 ? 10.238 -2.619 -0.370 1.00 95.12 96 ARG A CA 1
ATOM 743 C C . ARG A 1 96 ? 9.970 -1.182 -0.047 1.00 95.12 96 ARG A C 1
ATOM 745 O O . ARG A 1 96 ? 10.928 -0.437 0.113 1.00 95.12 96 ARG A O 1
ATOM 752 N N . GLY A 1 97 ? 8.742 -0.867 0.320 1.00 96.12 97 GLY A N 1
ATOM 753 C CA . GLY A 1 97 ? 8.508 0.253 1.222 1.00 96.12 97 GLY A CA 1
ATOM 754 C C . GLY A 1 97 ? 7.299 0.027 2.098 1.00 96.12 97 GLY A C 1
ATOM 755 O O . GLY A 1 97 ? 6.448 -0.801 1.786 1.00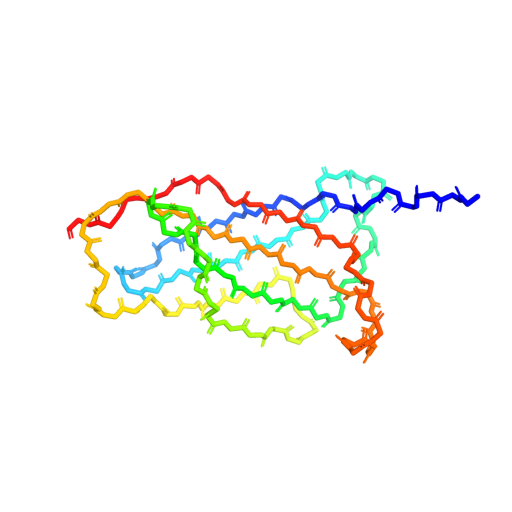 96.12 97 GLY A O 1
ATOM 756 N N . ARG A 1 98 ? 7.240 0.787 3.186 1.00 97.38 98 ARG A N 1
ATOM 757 C CA . ARG A 1 98 ? 6.101 0.848 4.096 1.00 97.38 98 ARG A CA 1
ATOM 758 C C . ARG A 1 98 ? 5.654 2.302 4.202 1.00 97.38 98 ARG A C 1
ATOM 760 O O . ARG A 1 98 ? 6.501 3.196 4.238 1.00 97.38 98 ARG A O 1
ATOM 767 N N . SER A 1 99 ? 4.347 2.533 4.209 1.00 97.12 99 SER A N 1
ATOM 768 C CA . SER A 1 99 ? 3.771 3.857 4.429 1.00 97.12 99 SER A CA 1
ATOM 769 C C . SER A 1 99 ? 3.960 4.305 5.880 1.00 97.12 99 SER A C 1
ATOM 771 O O . SER A 1 99 ? 4.305 3.511 6.758 1.00 97.12 99 SER A O 1
ATOM 773 N N . ALA A 1 100 ? 3.667 5.577 6.153 1.00 95.69 100 ALA A N 1
ATOM 774 C CA . ALA A 1 100 ? 3.309 5.970 7.512 1.00 95.69 100 ALA A CA 1
ATOM 775 C C . ALA A 1 100 ? 2.064 5.190 7.970 1.00 95.69 100 ALA A C 1
ATOM 777 O O . ALA A 1 100 ? 1.263 4.738 7.141 1.00 95.69 100 ALA A O 1
ATOM 778 N N . SER A 1 101 ? 1.924 5.024 9.281 1.00 95.12 101 SER A N 1
ATOM 779 C CA . SER A 1 101 ? 0.740 4.399 9.852 1.00 95.12 101 SER A CA 1
ATOM 780 C C . SER A 1 101 ? -0.503 5.281 9.692 1.00 95.12 101 SER A C 1
ATOM 782 O O . SER A 1 101 ? -0.403 6.509 9.665 1.00 95.12 101 SER A O 1
ATOM 784 N N . PHE A 1 102 ? -1.672 4.651 9.629 1.00 92.81 102 PHE A N 1
ATOM 785 C CA . PHE A 1 102 ? -2.987 5.287 9.623 1.00 92.81 102 PHE A CA 1
ATOM 786 C C . PHE A 1 102 ? -3.944 4.545 10.558 1.00 92.81 102 PHE A C 1
ATOM 788 O O . PHE A 1 102 ? -3.763 3.359 10.833 1.00 92.81 102 PHE A O 1
ATOM 795 N N . THR A 1 103 ? -4.966 5.243 11.047 1.00 92.06 103 THR A N 1
ATOM 796 C CA . THR A 1 103 ? -5.933 4.686 11.998 1.00 92.06 103 THR A CA 1
ATOM 797 C C . THR A 1 103 ? -7.217 4.284 11.284 1.00 92.06 103 THR A C 1
ATOM 799 O O . THR A 1 103 ? -7.782 5.084 10.542 1.00 92.06 103 THR A O 1
ATOM 802 N N . VAL A 1 104 ? -7.698 3.075 11.563 1.00 89.62 104 VAL A N 1
ATOM 803 C CA . VAL A 1 104 ? -9.081 2.648 11.301 1.00 89.62 104 VAL A CA 1
ATOM 804 C C . VAL A 1 104 ? -9.821 2.699 12.641 1.00 89.62 104 VAL A C 1
ATOM 806 O O . VAL A 1 104 ? -9.265 2.258 13.649 1.00 89.62 104 VAL A O 1
ATOM 809 N N . GLY A 1 105 ? -11.013 3.300 12.681 1.00 82.94 105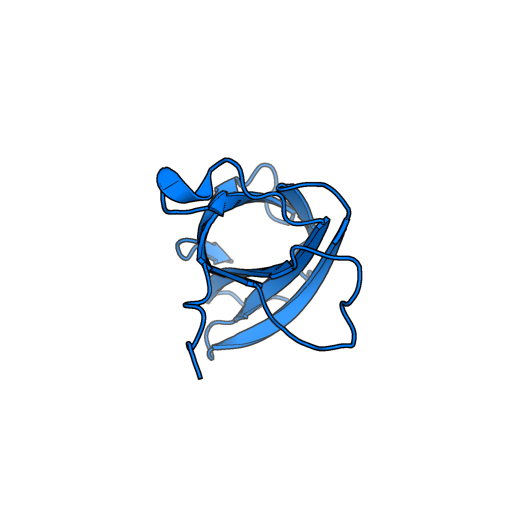 GLY A N 1
ATOM 810 C CA . GLY A 1 105 ? -11.752 3.625 13.910 1.00 82.94 105 GLY A CA 1
ATOM 811 C C . GLY A 1 105 ? -13.188 3.138 13.900 1.00 82.94 105 GLY A C 1
ATOM 812 O O . GLY A 1 105 ? -13.757 3.040 12.794 1.00 82.94 105 GLY A O 1
#

Radius of gyration: 14.04 Å; chains: 1; bounding box: 43×27×31 Å

pLDDT: mean 87.26, std 13.07, range [38.31, 98.06]

Secondary structure (DSSP, 8-state):
----PPEEEEEEEEEEETTEEEEEEEESSGGGTTPPPSEEEEEEE-TTS-EEEEEEEES-SEEEEEPPTTPPSEEEEEEEEEESSS-SSS----EEEEPPPEEE-

Sequence (105 aa):
MRDGTREVLRVVIDTADPDVLDVRWSPASETASHKIFEYARVFLIEPDSARRYLDLVDGRAQASVRLPADLPPGEYAIEIDAYAGASWGDGKLDARGRSASFTVG

Organism: NCBI:txid2585198